Protein AF-A0A2Z5ZSD3-F1 (afdb_monomer_lite)

Sequence (106 aa):
MVHLWVEGVWELIMAAMLAFVLIKVTGVDREVIEKWLYVIITLALVTGIIGTGHHYFWIGTPEYWQWWGSIFSALEPIPFFAMTVFAFNKAAVLWALGTGVMAFLG

Foldseek 3Di:
DPQCPVVVVVQLVLLVVLLVLCVVPVVPDNVVSVVLSVVLNVLLCVLSVQLVLLVVCPPPDDNVSVVSNVVSVVSNCVSLVVVLVVVVPDPSSVVSNVVSVVSVVD

Secondary structure (DSSP, 8-state):
-IIIIIIHHHHHHHHHHHHHHHHHHS---HHHHHHHHHHHHHHHHHHHHHHGGGGGTTTT--THHHHHHHHHHHHTTHHHHHHHHHHTTSHHHHHHHHHHHHHS--

Structure (mmCIF, N/CA/C/O backbone):
data_AF-A0A2Z5ZSD3-F1
#
_entry.id   AF-A0A2Z5ZSD3-F1
#
loop_
_atom_site.group_PDB
_atom_site.id
_atom_site.type_symbol
_atom_site.label_atom_id
_atom_site.label_alt_id
_atom_site.label_comp_id
_atom_site.label_asym_id
_atom_site.label_entity_id
_atom_site.label_seq_id
_atom_site.pdbx_PDB_ins_code
_atom_site.Cartn_x
_atom_site.Cartn_y
_atom_site.Cartn_z
_atom_site.occupancy
_atom_site.B_iso_or_equiv
_atom_site.auth_seq_id
_atom_site.auth_comp_id
_atom_site.auth_asym_id
_atom_site.auth_atom_id
_atom_site.pdbx_PDB_model_num
ATOM 1 N N . MET A 1 1 ? 15.538 1.070 -2.630 1.00 75.44 1 MET A N 1
ATOM 2 C CA . MET A 1 1 ? 15.712 1.794 -1.350 1.00 75.44 1 MET A CA 1
ATOM 3 C C . MET A 1 1 ? 14.631 2.855 -1.156 1.00 75.44 1 MET A C 1
ATOM 5 O O . MET A 1 1 ? 14.196 3.022 -0.038 1.00 75.44 1 MET A O 1
ATOM 9 N N . VAL A 1 2 ? 14.131 3.528 -2.201 1.00 87.81 2 VAL A N 1
ATOM 10 C CA . VAL A 1 2 ? 13.021 4.487 -2.020 1.00 87.81 2 VAL A CA 1
ATOM 11 C C . VAL A 1 2 ? 11.678 3.773 -1.838 1.00 87.81 2 VAL A C 1
ATOM 13 O O . VAL A 1 2 ? 11.190 3.752 -0.726 1.00 87.81 2 VAL A O 1
ATOM 16 N N . HIS A 1 3 ? 11.147 3.092 -2.857 1.00 90.38 3 HIS A N 1
ATOM 17 C CA . HIS A 1 3 ? 9.813 2.472 -2.797 1.00 90.38 3 HIS A CA 1
ATOM 18 C C . HIS A 1 3 ? 9.667 1.456 -1.640 1.00 90.38 3 HIS A C 1
ATOM 20 O O . HIS A 1 3 ? 9.131 1.775 -0.594 1.00 90.38 3 HIS A O 1
ATOM 26 N N . LEU A 1 4 ? 10.276 0.268 -1.704 1.00 89.50 4 LEU A N 1
ATOM 27 C CA . LEU A 1 4 ? 10.039 -0.750 -0.658 1.00 89.50 4 LEU A CA 1
ATOM 28 C C . LEU A 1 4 ? 10.486 -0.386 0.764 1.00 89.50 4 LEU A C 1
ATOM 30 O O . LEU A 1 4 ? 9.902 -0.873 1.726 1.00 89.50 4 LEU A O 1
ATOM 34 N N . TRP A 1 5 ? 11.550 0.406 0.911 1.00 91.38 5 TRP A N 1
ATOM 35 C CA . TRP A 1 5 ? 12.060 0.730 2.243 1.00 91.38 5 TRP A CA 1
ATOM 36 C C . TRP A 1 5 ? 11.416 1.980 2.829 1.00 91.38 5 TRP A C 1
ATOM 38 O O . TRP A 1 5 ? 11.110 1.971 4.011 1.00 91.38 5 TRP A O 1
ATOM 48 N N . VAL A 1 6 ? 11.205 3.042 2.051 1.00 91.69 6 VAL A N 1
ATOM 49 C CA . VAL A 1 6 ? 10.492 4.214 2.569 1.00 91.69 6 VAL A CA 1
ATOM 50 C C . VAL A 1 6 ? 9.006 3.895 2.586 1.00 91.69 6 VAL A C 1
ATOM 52 O O . VAL A 1 6 ? 8.452 3.728 3.663 1.00 91.69 6 VAL A O 1
ATOM 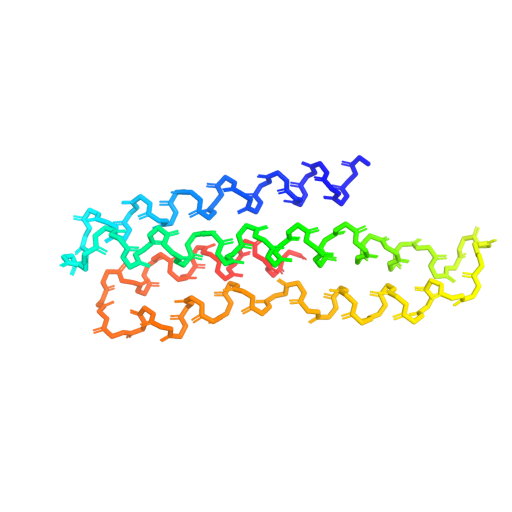55 N N . GLU A 1 7 ? 8.389 3.732 1.421 1.00 88.19 7 GLU A N 1
ATOM 56 C CA . GLU A 1 7 ? 6.954 3.468 1.284 1.00 88.19 7 GLU A CA 1
ATOM 57 C C . GLU A 1 7 ? 6.579 2.208 2.070 1.00 88.19 7 GLU A C 1
ATOM 59 O O . GLU A 1 7 ? 6.017 2.316 3.157 1.00 88.19 7 GLU A O 1
ATOM 64 N N . GLY A 1 8 ? 7.049 1.033 1.643 1.00 88.88 8 GLY A N 1
ATOM 65 C CA . GLY A 1 8 ? 6.621 -0.244 2.223 1.00 88.88 8 GLY A CA 1
ATOM 66 C C . GLY A 1 8 ? 6.804 -0.371 3.745 1.00 88.88 8 GLY A C 1
ATOM 67 O O . GLY A 1 8 ? 5.962 -0.964 4.413 1.00 88.88 8 GLY A O 1
ATOM 68 N N . VAL A 1 9 ? 7.857 0.198 4.346 1.00 91.50 9 VAL A N 1
ATOM 69 C CA . VAL A 1 9 ? 8.023 0.156 5.815 1.00 91.50 9 VAL A CA 1
ATOM 70 C C . VAL A 1 9 ? 7.059 1.113 6.511 1.00 91.50 9 VAL A C 1
ATOM 72 O O . VAL A 1 9 ? 6.441 0.730 7.511 1.00 91.50 9 VAL A O 1
ATOM 75 N N . TRP A 1 10 ? 6.919 2.344 6.011 1.00 88.62 10 TRP A N 1
ATOM 76 C CA . TRP A 1 10 ? 6.017 3.325 6.614 1.00 88.62 10 TRP A CA 1
ATOM 77 C C . TRP A 1 10 ? 4.560 2.871 6.529 1.00 88.62 10 TRP A C 1
ATOM 79 O O . TRP A 1 10 ? 3.837 3.004 7.519 1.00 88.62 10 TRP A O 1
ATOM 89 N N . GLU A 1 11 ? 4.147 2.257 5.420 1.00 87.38 11 GLU A N 1
ATOM 90 C CA . GLU A 1 11 ? 2.800 1.702 5.258 1.00 87.38 11 GLU A CA 1
ATOM 91 C C . GLU A 1 11 ? 2.452 0.679 6.355 1.00 87.38 11 GLU A C 1
ATOM 93 O O . GLU A 1 11 ? 1.387 0.750 6.975 1.00 87.38 11 GLU A O 1
ATOM 98 N N . LEU A 1 12 ? 3.377 -0.239 6.660 1.00 90.19 12 LEU A N 1
ATOM 99 C CA . LEU A 1 12 ? 3.177 -1.274 7.679 1.00 90.19 12 LEU A CA 1
ATOM 100 C C . LEU A 1 12 ? 3.140 -0.699 9.100 1.00 90.19 12 LEU A C 1
ATOM 102 O O . LEU A 1 12 ? 2.314 -1.118 9.917 1.00 90.19 12 LEU A O 1
ATOM 106 N N . ILE A 1 13 ? 4.006 0.275 9.402 1.00 90.38 13 ILE A N 1
ATOM 107 C CA . ILE A 1 13 ? 4.010 0.964 10.702 1.00 90.38 13 ILE A CA 1
ATOM 108 C C . ILE A 1 13 ? 2.680 1.693 10.908 1.00 90.38 13 ILE A C 1
ATOM 110 O O . ILE A 1 13 ? 2.051 1.557 11.961 1.00 90.38 13 ILE A O 1
ATOM 114 N N . MET A 1 14 ? 2.219 2.431 9.898 1.00 86.06 14 MET A N 1
ATO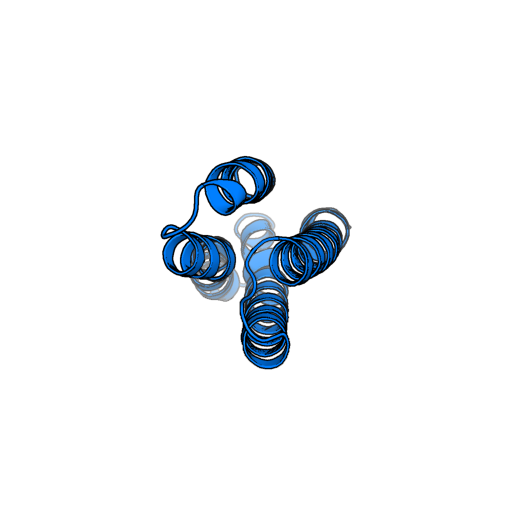M 115 C CA . MET A 1 14 ? 0.966 3.177 9.974 1.00 86.06 14 MET A CA 1
ATOM 116 C C . MET A 1 14 ? -0.249 2.253 10.078 1.00 86.06 14 MET A C 1
ATOM 118 O O . MET A 1 14 ? -1.138 2.525 10.886 1.00 86.06 14 MET A O 1
ATOM 122 N N . ALA A 1 15 ? -0.269 1.127 9.357 1.00 86.00 15 ALA A N 1
ATOM 123 C CA . ALA A 1 15 ? -1.318 0.116 9.496 1.00 86.00 15 ALA A CA 1
ATOM 124 C C . ALA A 1 15 ? -1.386 -0.449 10.928 1.00 86.00 15 ALA A C 1
ATOM 126 O O . ALA A 1 15 ? -2.472 -0.563 11.503 1.00 86.00 15 ALA A O 1
ATOM 127 N N . ALA A 1 16 ? -0.234 -0.741 11.543 1.00 90.75 16 ALA A N 1
ATOM 128 C CA . ALA A 1 16 ? -0.169 -1.214 12.926 1.00 90.75 16 ALA A CA 1
ATOM 129 C C . ALA A 1 16 ? -0.657 -0.152 13.929 1.00 90.75 16 ALA A C 1
ATOM 131 O O . ALA A 1 16 ? -1.418 -0.469 14.850 1.00 90.75 16 ALA A O 1
ATOM 132 N N . MET A 1 17 ? -0.274 1.115 13.735 1.00 87.19 17 MET A N 1
ATOM 133 C CA . MET A 1 17 ? -0.754 2.233 14.555 1.00 87.19 17 MET A CA 1
ATOM 134 C C . MET A 1 17 ? -2.268 2.431 14.417 1.00 87.19 17 MET A C 1
ATOM 136 O O . MET A 1 17 ? -2.961 2.585 15.424 1.00 87.19 17 MET A O 1
ATOM 140 N N . LEU A 1 18 ? -2.798 2.371 13.193 1.00 82.69 18 LEU A N 1
ATOM 141 C CA . LEU A 1 18 ? -4.228 2.479 12.913 1.00 82.69 18 LEU A CA 1
ATOM 142 C C . LEU A 1 18 ? -5.014 1.349 13.588 1.00 82.69 18 LEU A C 1
ATOM 144 O O . LEU A 1 18 ? -5.986 1.616 14.296 1.00 82.69 18 LEU A O 1
ATOM 148 N N . ALA A 1 19 ? -4.565 0.100 13.444 1.00 86.12 19 ALA A N 1
ATOM 149 C CA . ALA A 1 19 ? -5.176 -1.045 14.115 1.00 86.12 19 ALA A CA 1
ATOM 150 C C . ALA A 1 19 ? -5.176 -0.875 15.644 1.00 86.12 19 ALA A C 1
ATOM 152 O O . ALA A 1 19 ? -6.207 -1.080 16.291 1.00 86.12 19 ALA A O 1
ATOM 153 N N . PHE A 1 20 ? -4.055 -0.431 16.226 1.00 88.00 20 PHE A N 1
ATOM 154 C CA . PHE A 1 20 ? -3.964 -0.145 17.658 1.00 88.00 20 PHE A CA 1
ATOM 155 C C . PHE A 1 20 ? -4.986 0.911 18.102 1.00 88.00 20 PHE A C 1
ATOM 157 O O . PHE A 1 20 ? -5.721 0.680 19.066 1.00 88.00 20 PHE A O 1
ATOM 164 N N . VAL A 1 21 ? -5.070 2.043 17.396 1.00 83.94 21 VAL A N 1
ATOM 165 C CA . VAL A 1 21 ? -6.032 3.110 17.709 1.00 83.94 21 VAL A CA 1
ATOM 166 C C . VAL A 1 21 ? -7.459 2.578 17.630 1.00 83.94 21 VAL A C 1
ATOM 168 O O . VAL A 1 21 ? -8.217 2.743 18.586 1.00 83.94 21 VAL A O 1
ATOM 171 N N . LEU A 1 22 ? -7.819 1.878 16.552 1.00 80.88 22 LEU A N 1
ATOM 172 C CA . LEU A 1 22 ? -9.174 1.357 16.363 1.00 80.88 22 LEU A CA 1
ATOM 173 C C . LEU A 1 22 ? -9.581 0.380 17.473 1.00 80.88 22 LEU A C 1
ATOM 175 O O . LEU A 1 22 ? -10.704 0.487 17.974 1.00 80.88 22 LEU A O 1
ATOM 179 N N . ILE A 1 23 ? -8.672 -0.495 17.922 1.00 86.50 23 ILE A N 1
ATOM 180 C CA . ILE A 1 23 ? -8.919 -1.416 19.047 1.00 86.50 23 ILE A CA 1
ATOM 181 C C . ILE A 1 23 ? -9.224 -0.632 20.329 1.00 86.50 23 ILE A C 1
ATOM 183 O O . ILE A 1 23 ? -10.067 -1.042 21.126 1.00 86.50 23 ILE A O 1
ATOM 187 N N . LYS A 1 24 ? -8.548 0.501 20.549 1.00 86.94 24 LYS A N 1
ATOM 188 C CA . LYS A 1 24 ? -8.689 1.289 21.780 1.00 86.94 24 LYS A CA 1
ATOM 189 C C . LYS A 1 24 ? -9.900 2.213 21.801 1.00 86.94 24 LYS A C 1
ATOM 191 O O . LYS A 1 24 ? -10.392 2.494 22.889 1.00 86.94 24 LYS A O 1
ATOM 196 N N . VAL A 1 25 ? -10.377 2.683 20.647 1.00 81.75 25 VAL A N 1
ATOM 197 C CA . VAL A 1 25 ? -11.381 3.767 20.603 1.00 81.75 25 VAL A CA 1
ATOM 198 C C . VAL A 1 25 ? -12.753 3.348 20.082 1.00 81.75 25 VAL A C 1
ATOM 200 O O . VAL A 1 25 ? -13.738 4.025 20.368 1.00 81.75 25 VAL A O 1
ATOM 203 N N . THR A 1 26 ? -12.860 2.264 19.307 1.00 75.50 26 THR A N 1
ATOM 204 C CA . THR A 1 26 ? -14.117 1.958 18.593 1.00 75.50 26 THR A CA 1
ATOM 205 C C . THR A 1 26 ? -15.037 0.982 19.323 1.00 75.50 26 THR A C 1
ATOM 207 O O . THR A 1 26 ? -16.242 0.967 19.041 1.00 75.50 26 THR A O 1
ATOM 210 N N . GLY A 1 27 ? -14.488 0.178 20.241 1.00 81.69 27 GLY A N 1
ATOM 211 C CA . GLY A 1 27 ? -15.187 -0.944 20.877 1.00 81.69 27 GLY A CA 1
ATOM 212 C C . GLY A 1 27 ? -15.483 -2.113 19.929 1.00 81.69 27 GLY A C 1
ATOM 213 O O . GLY A 1 27 ? -16.253 -2.991 20.296 1.00 81.69 27 GLY A O 1
ATOM 214 N N . VAL A 1 28 ? -14.923 -2.111 18.712 1.00 82.56 28 VAL A N 1
ATOM 215 C CA . VAL A 1 28 ? -14.981 -3.253 17.790 1.00 82.56 28 VAL A CA 1
ATOM 216 C C . VAL A 1 28 ? -14.103 -4.376 18.335 1.00 82.56 28 VAL A C 1
ATOM 218 O O . VAL A 1 28 ? -13.013 -4.118 18.850 1.00 82.56 28 VAL A O 1
ATOM 221 N N . ASP A 1 29 ? -14.565 -5.617 18.192 1.00 89.94 29 ASP A N 1
ATOM 222 C CA . ASP A 1 29 ? -13.810 -6.790 18.620 1.00 89.94 29 ASP A CA 1
ATOM 223 C C . ASP A 1 29 ? -12.421 -6.816 17.980 1.00 89.94 29 ASP A C 1
ATOM 225 O O . ASP A 1 29 ? -12.255 -6.674 16.764 1.00 89.94 29 ASP A O 1
ATOM 229 N N . ARG A 1 30 ? -11.407 -7.036 18.820 1.00 91.25 30 ARG A N 1
ATOM 230 C CA . ARG A 1 30 ? -9.999 -7.081 18.413 1.00 91.25 30 ARG A CA 1
ATOM 231 C C . ARG A 1 30 ? -9.766 -8.029 17.238 1.00 91.25 30 ARG A C 1
ATOM 233 O O . ARG A 1 30 ? -9.038 -7.674 16.319 1.00 91.25 30 ARG A O 1
ATOM 240 N N . GLU A 1 31 ? -10.423 -9.186 17.251 1.00 94.06 31 GLU A N 1
ATOM 241 C CA . GLU A 1 31 ? -10.312 -10.197 16.197 1.00 94.06 31 GLU A CA 1
ATOM 242 C C . GLU A 1 31 ? -10.679 -9.638 14.812 1.00 94.06 31 GLU A C 1
ATOM 244 O O . GLU A 1 31 ? -10.030 -9.957 13.816 1.00 94.06 31 GLU A O 1
ATOM 249 N N . VAL A 1 32 ? -11.689 -8.765 14.736 1.00 87.38 32 VAL A N 1
ATOM 250 C CA . VAL A 1 32 ? -12.116 -8.140 13.476 1.00 87.38 32 VAL A CA 1
ATOM 251 C C . VAL A 1 32 ? -11.042 -7.182 12.968 1.00 87.38 32 VAL A C 1
ATOM 253 O O . VAL A 1 32 ? -10.695 -7.214 11.788 1.00 87.38 32 VAL A O 1
ATOM 256 N N . ILE A 1 33 ? -10.486 -6.348 13.850 1.00 86.38 33 ILE A N 1
ATOM 257 C CA . ILE A 1 33 ? -9.452 -5.375 13.473 1.00 86.38 33 ILE A CA 1
ATOM 258 C C . ILE A 1 33 ? -8.147 -6.080 13.084 1.00 86.38 33 ILE A C 1
ATOM 260 O O . ILE A 1 33 ? -7.510 -5.683 12.113 1.00 86.38 33 ILE A O 1
ATOM 264 N N . GLU A 1 34 ? -7.760 -7.146 13.785 1.00 91.19 34 GLU A N 1
ATOM 265 C CA . GLU A 1 34 ? -6.564 -7.928 13.446 1.00 91.19 34 GLU A CA 1
ATOM 266 C C . GLU A 1 34 ? -6.701 -8.634 12.091 1.00 91.19 34 GLU A C 1
ATOM 268 O O . GLU A 1 34 ? -5.759 -8.626 11.300 1.00 91.19 34 GLU A O 1
ATOM 273 N N . LYS A 1 35 ? -7.886 -9.167 11.765 1.00 90.69 35 LYS A N 1
ATOM 274 C CA . LYS A 1 35 ? -8.168 -9.708 10.423 1.00 90.69 35 LYS A CA 1
ATOM 275 C C . LYS A 1 35 ? -7.999 -8.643 9.339 1.00 90.69 35 LYS A C 1
ATOM 277 O O . LYS A 1 35 ? -7.359 -8.912 8.324 1.00 90.69 35 LYS A O 1
ATOM 282 N N . TRP A 1 36 ? -8.506 -7.431 9.568 1.00 87.38 36 TRP A N 1
ATOM 283 C CA . TRP A 1 36 ? -8.280 -6.303 8.658 1.00 87.38 36 TRP A CA 1
ATOM 284 C C . TRP A 1 36 ? -6.800 -5.935 8.533 1.00 87.38 36 TRP A C 1
ATOM 286 O O . TRP A 1 36 ? -6.326 -5.722 7.420 1.00 87.38 36 TRP A O 1
ATOM 296 N N . LEU A 1 37 ? -6.055 -5.918 9.641 1.00 89.00 37 LEU A N 1
ATOM 297 C CA . LEU A 1 37 ? -4.615 -5.662 9.626 1.00 89.00 37 LEU A CA 1
ATOM 298 C C . LEU A 1 37 ? -3.875 -6.682 8.746 1.00 89.00 37 LEU A C 1
ATOM 300 O O . LEU A 1 37 ? -3.043 -6.285 7.935 1.00 89.00 37 LEU A O 1
ATOM 304 N N . TYR A 1 38 ? -4.208 -7.974 8.833 1.00 91.44 38 TYR A N 1
ATOM 305 C CA . TYR A 1 38 ? -3.600 -8.993 7.969 1.00 91.44 38 TYR A CA 1
ATOM 306 C C . TYR A 1 38 ? -3.922 -8.802 6.487 1.00 91.44 38 TYR A C 1
ATOM 308 O O . TYR A 1 38 ? -3.045 -9.001 5.645 1.00 91.44 38 TYR A O 1
ATOM 316 N N . VAL A 1 39 ? -5.151 -8.396 6.161 1.00 89.62 39 VAL A N 1
ATOM 317 C CA . VAL A 1 39 ? -5.536 -8.069 4.781 1.00 89.62 39 VAL A CA 1
ATOM 318 C C . VAL A 1 39 ? -4.714 -6.889 4.261 1.00 89.62 39 VAL A C 1
ATOM 320 O O . VAL A 1 39 ? -4.161 -6.980 3.169 1.00 89.62 39 VAL A O 1
ATOM 323 N N . ILE A 1 40 ? -4.574 -5.823 5.053 1.00 88.25 40 ILE A N 1
ATOM 324 C CA . ILE A 1 40 ? -3.807 -4.628 4.672 1.00 88.25 40 ILE A CA 1
ATOM 325 C C . ILE A 1 40 ? -2.338 -4.968 4.456 1.00 88.25 40 ILE A C 1
ATOM 327 O O . ILE A 1 40 ? -1.806 -4.652 3.401 1.00 88.25 40 ILE A O 1
ATOM 331 N N . ILE A 1 41 ? -1.706 -5.660 5.408 1.00 91.44 41 ILE A N 1
ATOM 332 C CA . ILE A 1 41 ? -0.298 -6.070 5.297 1.00 91.44 41 ILE A CA 1
ATOM 333 C C . ILE A 1 41 ? -0.086 -6.917 4.041 1.00 91.44 41 ILE A C 1
ATOM 335 O O . ILE A 1 41 ? 0.863 -6.695 3.296 1.00 91.44 41 ILE A O 1
ATOM 339 N N . THR A 1 42 ? -0.973 -7.885 3.799 1.00 92.56 42 THR A N 1
ATOM 340 C CA . THR A 1 42 ? -0.854 -8.791 2.653 1.00 92.56 42 THR A CA 1
ATOM 341 C C . THR A 1 42 ? -0.969 -8.032 1.342 1.00 92.56 42 THR A C 1
ATOM 343 O O . THR A 1 42 ? -0.131 -8.207 0.461 1.00 92.56 42 THR A O 1
ATOM 346 N N . LEU A 1 43 ? -1.998 -7.196 1.210 1.00 91.19 43 LEU A N 1
ATOM 347 C CA . LEU A 1 43 ? -2.224 -6.460 -0.022 1.00 91.19 43 LEU A CA 1
ATOM 348 C C . LEU A 1 43 ? -1.123 -5.424 -0.246 1.00 91.19 43 LEU A C 1
ATOM 350 O O . LEU A 1 43 ? -0.526 -5.476 -1.308 1.00 91.19 43 LEU A O 1
ATOM 354 N N . ALA A 1 44 ? -0.776 -4.606 0.754 1.00 90.94 44 ALA A N 1
ATOM 355 C CA . ALA A 1 44 ? 0.297 -3.612 0.654 1.00 90.94 44 ALA A CA 1
ATOM 356 C C . ALA A 1 44 ? 1.637 -4.243 0.239 1.00 90.94 44 ALA A C 1
ATOM 358 O O . ALA A 1 44 ? 2.309 -3.751 -0.662 1.00 90.94 44 ALA A O 1
ATOM 359 N N . LEU A 1 45 ? 2.004 -5.395 0.817 1.00 92.56 45 LEU A N 1
ATOM 360 C CA . LEU A 1 45 ? 3.231 -6.097 0.431 1.00 92.56 45 LEU A CA 1
ATOM 361 C C . LEU A 1 45 ? 3.162 -6.670 -0.988 1.00 92.56 45 LEU A C 1
ATOM 363 O O . LEU A 1 45 ? 4.111 -6.512 -1.751 1.00 92.56 45 LEU A O 1
ATOM 367 N N . VAL A 1 46 ? 2.076 -7.354 -1.356 1.00 94.50 46 VAL A N 1
ATOM 368 C CA . VAL A 1 46 ? 1.955 -7.962 -2.692 1.00 94.50 46 VAL A CA 1
ATOM 369 C C . VAL A 1 46 ? 1.917 -6.885 -3.775 1.00 94.50 46 VAL A C 1
ATOM 371 O O . VAL A 1 46 ? 2.601 -7.024 -4.792 1.00 94.50 46 VAL A O 1
ATOM 374 N N . THR A 1 47 ? 1.149 -5.817 -3.556 1.00 94.62 47 THR A N 1
ATOM 375 C CA . THR A 1 47 ? 1.036 -4.707 -4.499 1.00 94.62 47 THR A CA 1
ATOM 376 C C . THR A 1 47 ? 2.314 -3.889 -4.545 1.00 94.62 47 THR A C 1
ATOM 378 O O . THR A 1 47 ? 2.850 -3.772 -5.633 1.00 94.62 47 THR A O 1
ATOM 381 N N . GLY A 1 48 ? 2.899 -3.479 -3.417 1.00 93.75 48 GLY A N 1
ATOM 382 C CA . GLY A 1 48 ? 4.142 -2.692 -3.395 1.00 93.75 48 GLY A CA 1
ATOM 383 C C . GLY A 1 48 ? 5.372 -3.431 -3.942 1.00 93.75 48 GLY A C 1
ATOM 384 O O . GLY A 1 48 ? 6.182 -2.876 -4.689 1.00 93.75 48 GLY A O 1
ATOM 385 N N . ILE A 1 49 ? 5.528 -4.730 -3.645 1.00 95.88 49 ILE A N 1
ATOM 386 C CA . ILE A 1 49 ? 6.672 -5.514 -4.156 1.00 95.88 49 ILE A CA 1
ATOM 387 C C . ILE A 1 49 ? 6.659 -5.587 -5.683 1.00 95.88 49 ILE A C 1
ATOM 389 O O . ILE A 1 49 ? 7.696 -5.384 -6.317 1.00 95.88 49 ILE A O 1
ATOM 393 N N . ILE A 1 50 ? 5.502 -5.865 -6.282 1.00 97.00 50 ILE A N 1
ATOM 394 C CA . ILE A 1 50 ? 5.380 -5.984 -7.741 1.00 97.00 50 ILE A CA 1
ATOM 395 C C . ILE A 1 50 ? 5.236 -4.595 -8.386 1.00 97.00 50 ILE A C 1
ATOM 397 O O . ILE A 1 50 ? 5.810 -4.339 -9.445 1.00 97.00 50 ILE A O 1
ATOM 401 N N . GLY A 1 51 ? 4.531 -3.686 -7.718 1.00 96.38 51 GLY A N 1
ATOM 402 C CA . GLY A 1 51 ? 4.261 -2.304 -8.107 1.00 96.38 51 GLY A CA 1
ATOM 403 C C . GLY A 1 51 ? 5.508 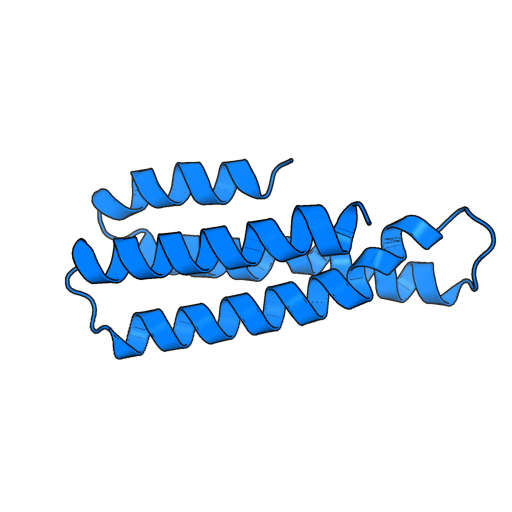-1.431 -8.159 1.00 96.38 51 GLY A C 1
ATOM 404 O O . GLY A 1 51 ? 5.581 -0.557 -9.020 1.00 96.38 51 GLY A O 1
ATOM 405 N N . THR A 1 52 ? 6.579 -1.797 -7.435 1.00 96.88 52 THR A N 1
ATOM 406 C CA . THR A 1 52 ? 7.941 -1.258 -7.651 1.00 96.88 52 THR A CA 1
ATOM 407 C C . THR A 1 52 ? 8.330 -1.258 -9.141 1.00 96.88 52 THR A C 1
ATOM 409 O O . THR A 1 52 ? 9.081 -0.389 -9.595 1.00 96.88 52 THR A O 1
ATOM 412 N N . GLY A 1 53 ? 7.774 -2.195 -9.920 1.00 97.19 53 GLY A N 1
ATOM 413 C CA . GLY A 1 53 ? 7.882 -2.283 -11.372 1.00 97.19 53 GLY A CA 1
ATOM 414 C C . GLY A 1 53 ? 7.568 -0.998 -12.142 1.00 97.19 53 GLY A C 1
ATOM 415 O O . GLY A 1 53 ? 8.124 -0.795 -13.221 1.00 97.19 53 GLY A O 1
ATOM 416 N N . HIS A 1 54 ? 6.757 -0.087 -11.597 1.00 97.50 54 HIS A N 1
ATOM 417 C CA . HIS A 1 54 ? 6.459 1.199 -12.243 1.00 97.50 54 HIS A CA 1
ATOM 418 C C . HIS A 1 54 ? 7.668 2.133 -12.376 1.00 97.50 54 HIS A C 1
ATOM 420 O O . HIS A 1 54 ? 7.717 2.975 -13.271 1.00 97.50 54 HIS A O 1
ATOM 426 N N . HIS A 1 55 ? 8.715 1.922 -11.578 1.00 97.06 55 HIS A N 1
ATOM 427 C CA . HIS A 1 55 ? 9.986 2.630 -11.729 1.00 97.06 55 HIS A CA 1
ATOM 428 C C . HIS A 1 55 ? 10.826 2.084 -12.890 1.00 97.06 55 HIS A C 1
ATOM 430 O O . HIS A 1 55 ? 11.834 2.684 -13.264 1.00 97.06 55 HIS A O 1
ATOM 436 N N . TYR A 1 56 ? 10.439 0.940 -13.457 1.00 97.62 56 TYR A N 1
ATOM 437 C CA . TYR A 1 56 ? 11.210 0.238 -14.477 1.00 97.62 56 TYR A CA 1
ATOM 438 C C . TYR A 1 56 ? 10.752 0.537 -15.909 1.00 97.62 56 TYR A C 1
ATOM 440 O O . TYR A 1 56 ? 11.442 0.147 -16.855 1.00 97.62 56 TYR A O 1
ATOM 448 N N . PHE A 1 57 ? 9.642 1.267 -16.068 1.00 97.44 57 PHE A N 1
ATOM 449 C CA . PHE A 1 57 ? 8.987 1.555 -17.347 1.00 97.44 57 PHE A CA 1
ATOM 450 C C . PHE A 1 57 ? 9.931 2.095 -18.430 1.00 97.44 57 PHE A C 1
ATOM 452 O O . PHE A 1 57 ? 9.832 1.692 -19.587 1.00 97.44 57 PHE A O 1
ATOM 459 N N . TRP A 1 58 ? 10.870 2.975 -18.064 1.00 97.38 58 TRP A N 1
ATOM 460 C CA . TRP A 1 58 ? 11.652 3.755 -19.035 1.00 97.38 58 TRP A CA 1
ATOM 461 C C . TRP A 1 58 ? 13.166 3.707 -18.811 1.00 97.38 58 TRP A C 1
ATOM 463 O O . TRP A 1 58 ? 13.892 4.555 -19.321 1.00 97.38 58 TRP A O 1
ATOM 473 N N . ILE A 1 59 ? 13.658 2.717 -18.062 1.00 97.62 59 ILE A N 1
ATOM 474 C CA . ILE A 1 59 ? 15.097 2.564 -17.762 1.00 97.62 59 ILE A CA 1
ATOM 475 C C . ILE A 1 59 ? 15.749 1.391 -18.515 1.00 97.62 59 ILE A C 1
ATOM 477 O O . ILE A 1 59 ? 16.850 0.968 -18.173 1.00 97.62 59 ILE A O 1
ATOM 481 N N . GLY A 1 60 ? 15.069 0.851 -19.534 1.00 97.38 60 GLY A N 1
ATOM 482 C CA . GLY A 1 60 ? 15.586 -0.231 -20.383 1.00 97.38 60 GLY A CA 1
ATOM 483 C C . GLY A 1 60 ? 15.378 -1.648 -19.836 1.00 97.38 60 GLY A C 1
ATOM 484 O O . GLY A 1 60 ? 16.057 -2.573 -20.277 1.00 97.38 60 GLY A O 1
ATOM 485 N N . THR A 1 61 ? 14.463 -1.840 -18.881 1.00 97.62 61 THR A N 1
ATOM 486 C CA . THR A 1 61 ? 14.066 -3.186 -18.427 1.00 97.62 61 THR A CA 1
ATOM 487 C C . THR A 1 61 ? 13.078 -3.849 -19.404 1.00 97.62 61 THR A C 1
ATOM 489 O O . THR A 1 61 ? 12.534 -3.164 -20.273 1.00 97.62 61 THR A O 1
ATOM 492 N N . PRO A 1 62 ? 12.830 -5.171 -19.299 1.00 98.25 62 PRO A N 1
ATOM 493 C CA . PRO A 1 62 ? 11.869 -5.855 -20.162 1.00 98.25 62 PRO A CA 1
ATOM 494 C C . PRO A 1 62 ? 10.452 -5.261 -20.126 1.00 98.25 62 PRO A C 1
ATOM 496 O O . PRO A 1 62 ? 9.940 -4.895 -19.070 1.00 98.25 62 PRO A O 1
ATOM 499 N N . GLU A 1 63 ? 9.778 -5.273 -21.279 1.00 97.19 63 GLU A N 1
ATOM 500 C CA . GLU A 1 63 ? 8.469 -4.634 -21.490 1.00 97.19 63 GLU A CA 1
ATOM 501 C C . GLU A 1 63 ? 7.345 -5.188 -20.601 1.00 97.19 63 GLU A C 1
ATOM 503 O O . GLU A 1 63 ? 6.396 -4.473 -20.290 1.00 97.19 63 GLU A O 1
ATOM 508 N N . TYR A 1 64 ? 7.458 -6.428 -20.108 1.00 97.69 64 TYR A N 1
ATOM 509 C CA . TYR A 1 64 ? 6.456 -6.986 -19.194 1.00 97.69 64 TYR A CA 1
ATOM 510 C C . TYR A 1 64 ? 6.288 -6.144 -17.920 1.00 97.69 64 TYR A C 1
ATOM 512 O O . TYR A 1 64 ? 5.221 -6.182 -17.308 1.00 97.69 64 TYR A O 1
ATOM 520 N N . TRP A 1 65 ? 7.300 -5.363 -17.523 1.00 98.19 65 TRP A N 1
ATOM 521 C CA . TRP A 1 65 ? 7.186 -4.474 -16.371 1.00 98.19 65 TRP A CA 1
ATOM 522 C C . TRP A 1 65 ? 6.173 -3.359 -16.571 1.00 98.19 65 TRP A C 1
ATOM 524 O O . TRP A 1 65 ? 5.591 -2.952 -15.576 1.00 98.19 65 TRP A O 1
ATOM 534 N N . GLN A 1 66 ? 5.892 -2.931 -17.805 1.00 97.44 66 GLN A N 1
ATOM 535 C CA . GLN A 1 66 ? 4.794 -1.997 -18.082 1.00 97.44 66 GLN A CA 1
ATOM 536 C C . GLN A 1 66 ? 3.465 -2.575 -17.582 1.00 97.44 66 GLN A C 1
ATOM 538 O O . GLN A 1 66 ? 2.738 -1.925 -16.844 1.00 97.44 66 GLN A O 1
ATOM 543 N N . TRP A 1 67 ? 3.195 -3.849 -17.871 1.00 97.81 67 TRP A N 1
ATOM 544 C CA . TRP A 1 67 ? 1.978 -4.518 -17.411 1.00 97.81 67 TRP A CA 1
ATOM 545 C C . TRP A 1 67 ? 1.964 -4.752 -15.900 1.00 97.81 67 TRP A C 1
ATOM 547 O O . TRP A 1 67 ? 1.012 -4.365 -15.224 1.00 97.81 67 TRP A O 1
ATOM 557 N N . TRP A 1 68 ? 3.015 -5.372 -15.358 1.00 98.00 68 TRP A N 1
ATOM 558 C CA . TRP A 1 68 ? 3.067 -5.711 -13.933 1.00 98.00 68 TRP A CA 1
ATOM 559 C C . TRP A 1 68 ? 3.122 -4.469 -13.044 1.00 98.00 68 TRP A C 1
ATOM 561 O O . TRP A 1 68 ? 2.363 -4.377 -12.083 1.00 98.00 68 TRP A O 1
ATOM 571 N N . GLY A 1 69 ? 3.966 -3.500 -13.398 1.00 97.44 69 GLY A N 1
ATOM 572 C CA . GLY A 1 69 ? 4.085 -2.238 -12.684 1.00 97.44 69 GLY A CA 1
ATOM 573 C C . GLY A 1 69 ? 2.774 -1.464 -12.699 1.00 97.44 69 GLY A C 1
ATOM 574 O O . GLY A 1 69 ? 2.310 -1.091 -11.632 1.00 97.44 69 GLY A O 1
ATOM 575 N N . SER A 1 70 ? 2.123 -1.297 -13.861 1.00 96.75 70 SER A N 1
ATOM 576 C CA . SER A 1 70 ? 0.860 -0.547 -13.939 1.00 96.75 70 SER A CA 1
ATOM 577 C C . SER A 1 70 ? -0.277 -1.195 -13.157 1.00 96.75 70 SER A C 1
ATOM 579 O O . SER A 1 70 ? -1.044 -0.488 -12.511 1.00 96.75 70 SER A O 1
ATOM 581 N N . ILE A 1 71 ? -0.421 -2.523 -13.226 1.00 97.19 71 ILE A N 1
ATOM 582 C CA . ILE A 1 71 ? -1.512 -3.210 -12.527 1.00 97.19 71 ILE A CA 1
ATOM 583 C C . ILE A 1 71 ? -1.299 -3.122 -11.018 1.00 97.19 71 ILE A C 1
ATOM 585 O O . ILE A 1 71 ? -2.216 -2.735 -10.304 1.00 97.19 71 ILE A O 1
ATOM 589 N N . PHE A 1 72 ? -0.115 -3.483 -10.522 1.00 96.62 72 PHE A N 1
ATOM 590 C CA . PHE A 1 72 ? 0.086 -3.619 -9.082 1.00 96.62 72 PHE A CA 1
ATOM 591 C C . PHE A 1 72 ? 0.233 -2.267 -8.385 1.00 96.62 72 PHE A C 1
ATOM 593 O O . PHE A 1 72 ? -0.351 -2.120 -7.315 1.00 96.62 72 PHE A O 1
ATOM 600 N N . SER A 1 73 ? 0.853 -1.259 -9.011 1.00 94.56 73 SER A N 1
ATOM 601 C CA . SER A 1 73 ? 0.903 0.084 -8.415 1.00 94.56 73 SER A CA 1
ATOM 602 C C . SER A 1 73 ? -0.474 0.752 -8.355 1.00 94.56 73 SER A C 1
ATOM 604 O O . SER A 1 73 ? -0.800 1.428 -7.385 1.00 94.56 73 SER A O 1
ATOM 606 N N . ALA A 1 74 ? -1.358 0.490 -9.325 1.00 94.19 74 ALA A N 1
ATOM 607 C CA . ALA A 1 74 ? -2.739 0.977 -9.269 1.00 94.19 74 ALA A CA 1
ATOM 608 C C . ALA A 1 74 ? -3.577 0.323 -8.152 1.00 94.19 74 ALA A C 1
ATOM 610 O O . ALA A 1 74 ? -4.588 0.888 -7.729 1.00 94.19 74 ALA A O 1
ATOM 611 N N . LEU A 1 75 ? -3.187 -0.867 -7.681 1.00 92.69 75 LEU A N 1
ATOM 612 C CA . LEU A 1 75 ? -3.876 -1.577 -6.600 1.00 92.69 75 LEU A CA 1
ATOM 613 C C . LEU A 1 75 ? -3.403 -1.143 -5.202 1.00 92.69 75 LEU A C 1
ATOM 615 O O . LEU A 1 75 ? -4.148 -1.356 -4.245 1.00 92.69 75 LEU A O 1
ATOM 619 N N . GLU A 1 76 ? -2.221 -0.531 -5.068 1.00 89.00 76 GLU A N 1
ATOM 620 C CA . GLU A 1 76 ? -1.622 -0.140 -3.775 1.00 89.00 76 GLU A CA 1
ATOM 621 C C . GLU A 1 76 ? -2.541 0.705 -2.869 1.00 89.00 76 GLU A C 1
ATOM 623 O O . GLU A 1 76 ? -2.609 0.417 -1.674 1.00 89.00 76 GLU A O 1
ATOM 628 N N . PRO A 1 77 ? -3.353 1.660 -3.370 1.00 84.06 77 PRO A N 1
ATOM 629 C CA . PRO A 1 77 ? -4.232 2.457 -2.505 1.00 84.06 77 PRO A CA 1
ATOM 630 C C . PRO A 1 77 ? -5.476 1.713 -1.981 1.00 84.06 77 PRO A C 1
ATOM 632 O O . PRO A 1 77 ? -6.122 2.154 -1.022 1.00 84.06 77 PRO A O 1
ATOM 635 N N . ILE A 1 78 ? -5.862 0.594 -2.608 1.00 85.56 78 ILE A N 1
ATOM 636 C CA . ILE A 1 78 ? -7.128 -0.111 -2.333 1.00 85.56 78 ILE A CA 1
ATOM 637 C C . ILE A 1 78 ? -7.268 -0.589 -0.878 1.00 85.56 78 ILE A C 1
ATOM 639 O O . ILE A 1 78 ? -8.342 -0.387 -0.304 1.00 85.56 78 ILE A O 1
ATOM 643 N N . PRO A 1 79 ? -6.260 -1.212 -0.241 1.00 77.19 79 PRO A N 1
ATOM 644 C CA . PRO A 1 79 ? -6.396 -1.769 1.107 1.00 77.19 79 PRO A CA 1
ATOM 645 C C . PRO A 1 79 ? -6.676 -0.683 2.148 1.00 77.19 79 PRO A C 1
ATOM 647 O O . PRO A 1 79 ? -7.516 -0.858 3.035 1.00 77.1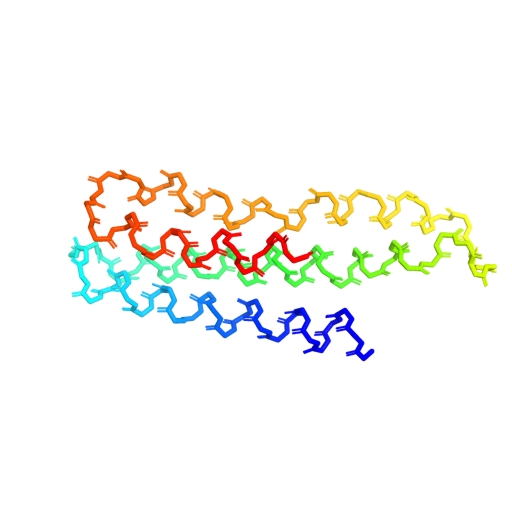9 79 PRO A O 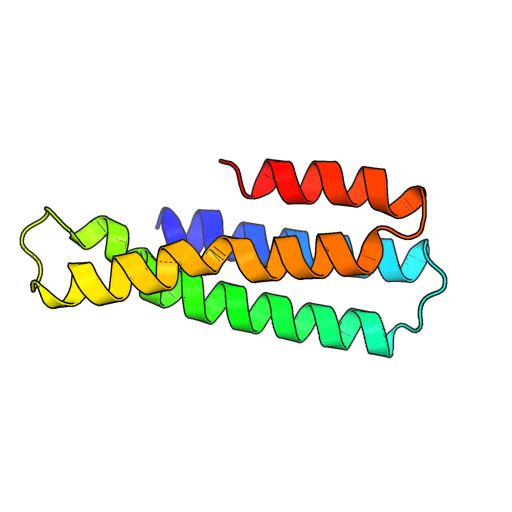1
ATOM 650 N N . PHE A 1 80 ? -6.025 0.469 1.992 1.00 70.94 80 PHE A N 1
ATOM 651 C CA . PHE A 1 80 ? -6.191 1.627 2.865 1.00 70.94 80 PHE A CA 1
ATOM 652 C C . PHE A 1 80 ? -7.545 2.307 2.650 1.00 70.94 80 PHE A C 1
ATOM 654 O O . PHE A 1 80 ? -8.219 2.678 3.618 1.00 70.94 80 PHE A O 1
ATOM 661 N N . PHE A 1 81 ? -8.006 2.392 1.399 1.00 74.44 81 PHE A N 1
ATOM 662 C CA . PHE A 1 81 ? -9.341 2.899 1.085 1.00 74.44 81 PHE A CA 1
ATOM 663 C C . PHE A 1 81 ? -10.460 1.972 1.600 1.00 74.44 81 PHE A C 1
ATOM 665 O O . PHE A 1 81 ? -11.453 2.440 2.160 1.00 74.44 81 PHE A O 1
ATOM 672 N N . ALA A 1 82 ? -10.296 0.652 1.490 1.00 75.00 82 ALA A N 1
ATOM 673 C CA . ALA A 1 82 ? -11.280 -0.326 1.958 1.00 75.00 82 ALA A CA 1
ATOM 674 C C . ALA A 1 82 ? -11.460 -0.289 3.485 1.00 75.00 82 ALA A C 1
ATOM 676 O O . ALA A 1 82 ? -12.593 -0.244 3.974 1.00 75.00 82 ALA A O 1
ATOM 677 N N . MET A 1 83 ? -10.357 -0.235 4.242 1.00 67.94 83 MET A N 1
ATOM 678 C CA . MET A 1 83 ? -10.420 -0.061 5.698 1.00 67.94 83 MET A CA 1
ATOM 679 C C . MET A 1 83 ? -11.052 1.284 6.069 1.00 67.94 83 MET A C 1
ATOM 681 O O . MET A 1 83 ? -11.813 1.371 7.036 1.00 67.94 83 MET A O 1
ATOM 685 N N . THR A 1 84 ? -10.776 2.316 5.265 1.00 62.25 84 THR A N 1
ATOM 686 C CA . THR A 1 84 ? -11.341 3.647 5.456 1.00 62.25 84 THR A CA 1
ATOM 687 C C . THR A 1 84 ? -12.865 3.614 5.405 1.00 62.25 84 THR A C 1
ATOM 689 O O . THR A 1 84 ? -13.533 4.008 6.364 1.00 62.25 84 THR A O 1
ATOM 692 N N . VAL A 1 85 ? -13.419 3.064 4.324 1.00 68.62 85 VAL A N 1
ATOM 693 C CA . VAL A 1 85 ? -14.869 2.912 4.131 1.00 68.62 85 VAL A CA 1
ATOM 694 C C . VAL A 1 85 ? -15.498 2.019 5.204 1.00 68.62 85 VAL A C 1
ATOM 696 O O . VAL A 1 85 ? -16.571 2.341 5.710 1.00 68.62 85 VAL A O 1
ATOM 699 N N . PHE A 1 86 ? -14.835 0.930 5.605 1.00 66.75 86 PHE A N 1
ATOM 700 C CA . PHE A 1 86 ? -15.337 0.055 6.670 1.00 66.75 86 PHE A CA 1
ATOM 701 C C . PHE A 1 86 ? -15.499 0.798 8.004 1.00 66.75 86 PHE A C 1
ATOM 703 O O . PHE A 1 86 ? -16.485 0.614 8.721 1.00 66.75 86 PHE A O 1
ATOM 710 N N . ALA A 1 87 ? -14.542 1.659 8.341 1.00 60.69 87 ALA A N 1
ATOM 711 C CA . ALA A 1 87 ? -14.516 2.322 9.631 1.00 60.69 87 ALA A CA 1
ATOM 712 C C . ALA A 1 87 ? -15.426 3.581 9.687 1.00 60.69 87 ALA A C 1
ATOM 714 O O . ALA A 1 87 ? -15.718 4.070 10.779 1.00 60.69 87 ALA A O 1
ATOM 715 N N . PHE A 1 88 ? -15.929 4.090 8.552 1.00 59.75 88 PHE A N 1
ATOM 716 C CA . PHE A 1 88 ? -16.627 5.387 8.390 1.00 59.75 88 PHE A CA 1
ATOM 717 C C . PHE A 1 88 ? -17.876 5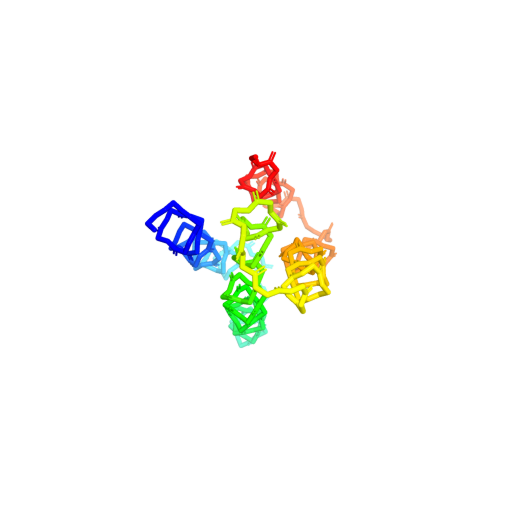.632 9.279 1.00 59.75 88 PHE A C 1
ATOM 719 O O . PHE A 1 88 ? -18.417 6.734 9.288 1.00 59.75 88 PHE A O 1
ATOM 726 N N . ASN A 1 89 ? -18.325 4.657 10.076 1.00 56.88 89 ASN A N 1
ATOM 727 C CA . ASN A 1 89 ? -19.516 4.752 10.930 1.00 56.88 89 ASN A CA 1
ATOM 728 C C . ASN A 1 89 ? -19.301 5.364 12.337 1.00 56.88 89 ASN A C 1
ATOM 730 O O . ASN A 1 89 ? -20.264 5.445 13.101 1.00 56.88 89 ASN A O 1
ATOM 734 N N . LYS A 1 90 ? -18.091 5.804 12.735 1.00 52.47 90 LYS A N 1
ATOM 735 C CA . LYS A 1 90 ? -17.863 6.447 14.058 1.00 52.47 90 LYS A CA 1
ATOM 736 C C . LYS A 1 90 ? -16.931 7.667 13.990 1.00 52.47 90 LYS A C 1
ATOM 738 O O . LYS A 1 90 ? -15.895 7.624 13.352 1.00 52.47 90 LYS A O 1
ATOM 743 N N . ALA A 1 91 ? -17.233 8.745 14.718 1.00 46.03 91 ALA A N 1
ATOM 744 C CA . ALA A 1 91 ? -16.493 10.019 14.657 1.00 46.03 91 ALA A CA 1
ATOM 745 C C . ALA A 1 91 ? -14.989 9.944 15.025 1.00 46.03 91 ALA A C 1
ATOM 747 O O . ALA A 1 91 ? -14.194 10.705 14.485 1.00 46.03 91 ALA A O 1
ATOM 748 N N . ALA A 1 92 ? -14.571 9.000 15.880 1.00 53.03 92 ALA A N 1
ATOM 749 C CA . ALA A 1 92 ? -13.150 8.745 16.170 1.00 53.03 92 ALA A CA 1
ATOM 750 C C . ALA A 1 92 ? -12.381 8.193 14.955 1.00 53.03 92 ALA A C 1
ATOM 752 O O . ALA A 1 92 ? -11.159 8.309 14.874 1.00 53.03 92 ALA A O 1
ATOM 753 N N . VAL A 1 93 ? -13.104 7.620 13.994 1.00 56.38 93 VAL A N 1
ATOM 754 C CA . VAL A 1 93 ? -12.535 7.120 12.754 1.00 56.38 93 VAL A CA 1
ATOM 755 C C . VAL A 1 93 ? -12.163 8.277 11.828 1.00 56.38 93 VAL A C 1
ATOM 757 O O . VAL A 1 93 ? -11.064 8.252 11.302 1.00 56.38 93 VAL A O 1
ATOM 760 N N . LEU A 1 94 ? -12.965 9.342 11.708 1.00 52.50 94 LEU A N 1
ATOM 761 C CA . LEU A 1 94 ? -12.670 10.491 10.826 1.00 52.50 94 LEU A CA 1
ATOM 762 C C . LEU A 1 94 ? -11.271 11.102 11.033 1.00 52.50 94 LEU A C 1
ATOM 764 O O . LEU A 1 94 ? -10.631 11.506 10.065 1.00 52.50 94 LEU A O 1
ATOM 768 N N . TRP A 1 95 ? -10.776 11.130 12.273 1.00 51.06 95 TRP A N 1
ATOM 769 C CA . TRP A 1 95 ? -9.424 11.604 12.573 1.00 51.06 95 TRP A CA 1
ATOM 770 C C . TRP A 1 95 ? -8.340 10.612 12.118 1.00 51.06 95 TRP A C 1
ATOM 772 O O . TRP A 1 95 ? -7.401 11.011 11.435 1.00 51.06 95 TRP A O 1
ATOM 782 N N . ALA A 1 96 ? -8.507 9.317 12.409 1.00 56.53 96 ALA A N 1
ATOM 783 C CA . ALA A 1 96 ? -7.590 8.264 11.963 1.00 56.53 96 ALA A CA 1
ATOM 784 C C . ALA A 1 96 ? -7.586 8.087 10.426 1.00 56.53 96 ALA A C 1
ATOM 786 O O . ALA A 1 96 ? -6.551 7.784 9.835 1.00 56.53 96 ALA A O 1
ATOM 787 N N . LEU A 1 97 ? -8.728 8.341 9.776 1.00 54.31 97 LEU A N 1
ATOM 788 C CA . LEU A 1 97 ? -8.893 8.348 8.321 1.00 54.31 97 LEU A CA 1
ATOM 789 C C . LEU A 1 97 ? -8.099 9.458 7.651 1.00 54.31 97 LEU A C 1
ATOM 791 O O . LEU A 1 97 ? -7.416 9.201 6.666 1.00 54.31 97 LEU A O 1
ATOM 795 N N . GLY A 1 98 ? -8.184 10.684 8.175 1.00 56.53 98 GLY A N 1
ATOM 796 C CA . GLY A 1 98 ? -7.494 11.829 7.587 1.00 56.53 98 GLY A CA 1
ATOM 797 C C . GLY A 1 98 ? -5.978 11.646 7.585 1.00 56.53 98 GLY A C 1
ATOM 798 O O . GLY A 1 98 ? -5.321 11.995 6.611 1.00 56.53 98 GLY A O 1
ATOM 799 N N . THR A 1 99 ? -5.419 11.048 8.640 1.00 58.84 99 THR A N 1
ATOM 800 C CA . THR A 1 99 ? -3.973 10.794 8.715 1.00 58.84 99 THR A CA 1
ATOM 801 C C . THR A 1 99 ? -3.545 9.631 7.827 1.00 58.84 99 THR A C 1
ATOM 803 O O . THR A 1 99 ? -2.524 9.746 7.159 1.00 58.84 99 THR A O 1
ATOM 806 N N . GLY A 1 100 ? -4.333 8.549 7.774 1.00 57.91 100 GLY A N 1
ATOM 807 C CA . GLY A 1 100 ? -4.080 7.428 6.867 1.00 57.91 100 GLY A CA 1
ATOM 808 C C . GLY A 1 100 ? -4.109 7.877 5.409 1.00 57.91 100 GLY A C 1
ATOM 809 O O . GLY A 1 100 ? -3.100 7.785 4.730 1.00 57.91 100 GLY A O 1
ATOM 810 N N . VAL A 1 101 ? -5.219 8.460 4.947 1.00 53.59 101 VAL A N 1
ATOM 811 C CA . VAL A 1 101 ? -5.395 8.899 3.549 1.00 53.59 101 VAL A CA 1
ATOM 812 C C . VAL A 1 101 ? -4.301 9.874 3.104 1.00 53.59 101 VAL A C 1
ATOM 814 O O . VAL A 1 101 ? -3.757 9.715 2.018 1.00 53.59 101 VAL A O 1
ATOM 817 N N . MET A 1 102 ? -3.926 10.847 3.941 1.00 56.84 102 MET A N 1
ATOM 818 C CA . MET A 1 102 ? -2.862 11.797 3.591 1.00 56.84 102 MET A CA 1
ATOM 819 C C . MET A 1 102 ? -1.470 11.161 3.538 1.00 56.84 102 MET A C 1
ATOM 821 O O . MET A 1 102 ? -0.601 11.690 2.854 1.00 56.84 102 MET A O 1
ATOM 825 N N . ALA A 1 103 ? -1.246 10.045 4.231 1.00 57.66 103 ALA A N 1
ATOM 826 C CA . ALA A 1 103 ? 0.038 9.359 4.203 1.00 57.66 103 ALA A CA 1
ATOM 827 C C . ALA A 1 103 ? 0.251 8.500 2.943 1.00 57.66 103 ALA A C 1
ATOM 829 O O . ALA A 1 103 ? 1.397 8.214 2.613 1.00 57.66 103 ALA A O 1
ATOM 830 N N . PHE A 1 104 ? -0.825 8.138 2.231 1.00 52.47 104 PHE A N 1
ATOM 831 C CA . PHE A 1 104 ? -0.783 7.359 0.979 1.00 52.47 104 PHE A CA 1
ATOM 832 C C . PHE A 1 104 ? -1.027 8.206 -0.285 1.00 52.47 104 PHE A C 1
ATOM 834 O O . PHE A 1 104 ? -1.040 7.674 -1.388 1.00 52.47 104 PHE A O 1
ATOM 841 N N . LEU A 1 105 ? -1.245 9.518 -0.139 1.00 48.06 105 LEU A N 1
ATOM 842 C CA . LEU A 1 105 ? -1.370 10.479 -1.249 1.00 48.06 105 LEU A CA 1
ATOM 843 C C . LEU A 1 105 ? -0.064 11.258 -1.511 1.00 48.06 105 LEU A C 1
ATOM 845 O O . LEU A 1 105 ? -0.113 12.336 -2.105 1.00 48.06 105 LEU A O 1
ATOM 849 N N . GLY A 1 106 ? 1.070 10.747 -1.016 1.00 43.94 106 GLY A N 1
ATOM 850 C CA . GLY A 1 106 ? 2.404 11.318 -1.231 1.00 43.94 106 GLY A CA 1
ATOM 851 C C . GLY A 1 106 ? 2.832 11.303 -2.691 1.00 43.94 106 GLY A C 1
ATOM 852 O O . GLY A 1 106 ? 2.660 10.251 -3.340 1.00 43.94 106 GLY A O 1
#

InterPro domains:
  IPR000883 Cytochrome c oxidase subunit I [PF00115] (2-106)
  IPR036927 Cytochrome c oxidase-like, subunit I superfamily [G3DSA:1.20.210.10] (1-106)
  IPR036927 Cytochrome c oxidase-like, subunit I superfamily [SSF81442] (2-104)

Organism: NCBI:txid198431

Radius of gyration: 15.26 Å; chains: 1; bounding box: 35×22×43 Å

pLDDT: mean 82.64, std 15.61, range [43.94, 98.25]